Protein AF-A0A8R2FDP4-F1 (afdb_monomer)

Solvent-accessible surface area (backbone atoms only — not comparable to full-atom values): 10531 Å² total; per-residue (Å²): 136,84,86,86,82,88,81,89,82,80,92,76,80,88,76,82,81,76,82,72,87,84,83,79,81,95,70,90,69,75,71,55,66,72,45,65,74,39,40,56,59,40,31,82,62,35,94,77,65,55,51,70,56,80,62,38,62,79,67,58,68,35,42,73,56,47,52,57,50,50,69,73,63,75,64,94,37,72,39,20,58,40,27,50,44,38,74,49,46,20,21,66,48,61,64,28,51,54,26,11,48,50,34,18,51,75,72,72,46,47,92,78,46,71,82,40,72,40,58,48,92,80,46,53,94,80,62,84,59,80,39,78,52,81,58,70,89,70,76,60,84,62,57,74,75,50,95,69,86,56,78,62,74,70,32,75,90,30,94,89,66,54,131

Secondary structure (DSSP, 8-state):
-----------------------S-----PPPHHHHHTHHHH-TTGGGT----TTHHHHSPPHHHHHHHHHHS-SS-EE-SS-TTSSS--BS-HHHHHHHHHHHHHTT-GGG----BS-HHHHGGG---SEE------SGGGGGTSSS--TGGGTTT-TTS--

InterPro domains:
  IPR019012 RNA cap guanine-N2 methyltransferase [PF09445] (77-156)
  IPR029063 S-adenosyl-L-methionine-dependent methyltransferase superfamily [G3DSA:3.40.50.150] (23-161)
  IPR029063 S-adenosyl-L-methionine-dependent methyltransferase superfamily [SSF53335] (43-144)

Sequence (163 aa):
NPHQNSIIKKTHSNQLNCQFNTNNLHQNKQLPTKYWSMRHLLFTNFDRGILLDTESFYSVCPEVLSYHIAKRCKNNIVLDPFCGAGVLACDIDPNKIRLARNNAEIYGVPHKIDFVVGDIFQIYLKLRADVVFMSPPWGGPGYSFDKSYSLTSMCDNYFRGGF

Radius of gyration: 21.81 Å; Cα contacts (8 Å, |Δi|>4): 175; chains: 1; bounding box: 51×30×82 Å

Mean predicted aligned error: 11.54 Å

Structure (mmCIF, N/CA/C/O backbone):
data_AF-A0A8R2FDP4-F1
#
_entry.id   AF-A0A8R2FDP4-F1
#
loop_
_atom_site.group_PDB
_atom_site.id
_atom_site.type_symbol
_atom_site.label_atom_id
_atom_site.label_alt_id
_atom_site.label_co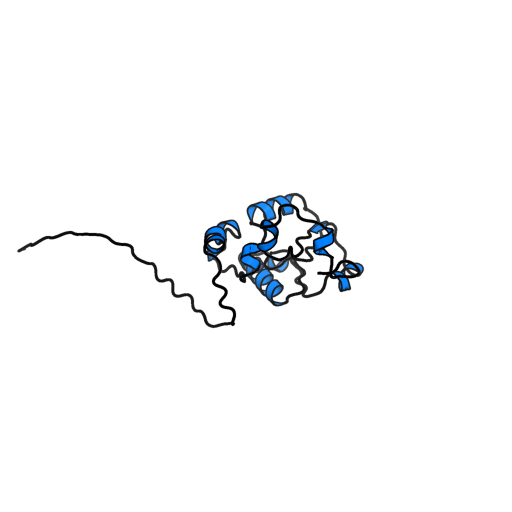mp_id
_atom_site.label_asym_id
_atom_site.label_entity_id
_atom_site.label_seq_id
_atom_site.pdbx_PDB_ins_code
_atom_site.Cartn_x
_atom_site.Cartn_y
_atom_site.Cartn_z
_atom_site.occupancy
_atom_site.B_iso_or_equiv
_atom_site.auth_seq_id
_atom_site.auth_comp_id
_atom_site.auth_asym_id
_atom_site.auth_atom_id
_atom_site.pdbx_PDB_model_num
ATOM 1 N N . ASN A 1 1 ? -29.858 -8.360 -58.415 1.00 26.50 1 ASN A N 1
ATOM 2 C CA . ASN A 1 1 ? -29.638 -9.374 -59.466 1.00 26.50 1 ASN A CA 1
ATOM 3 C C . ASN A 1 1 ? -28.925 -8.724 -60.633 1.00 26.50 1 ASN A C 1
ATOM 5 O O . ASN A 1 1 ? -29.295 -7.611 -60.971 1.00 26.50 1 ASN A O 1
ATOM 9 N N . PRO A 1 2 ? -27.923 -9.385 -61.215 1.00 39.97 2 PRO A N 1
ATOM 10 C CA . PRO A 1 2 ? -26.554 -9.452 -60.698 1.00 39.97 2 PRO A CA 1
ATOM 11 C C . PRO A 1 2 ? -25.580 -8.859 -61.740 1.00 39.97 2 PRO A C 1
ATOM 13 O O . PRO A 1 2 ? -25.965 -8.580 -62.863 1.00 39.97 2 PRO A O 1
ATOM 16 N N . HIS A 1 3 ? -24.346 -8.526 -61.380 1.00 31.55 3 HIS A N 1
ATOM 17 C CA . HIS A 1 3 ? -23.235 -9.443 -61.627 1.00 31.55 3 HIS A CA 1
ATOM 18 C C . HIS A 1 3 ? -22.165 -9.335 -60.536 1.00 31.55 3 HIS A C 1
ATOM 20 O O . HIS A 1 3 ? -21.640 -8.267 -60.233 1.00 31.55 3 HIS A O 1
ATOM 26 N N . GLN A 1 4 ? -21.880 -10.496 -59.949 1.00 32.03 4 GLN A N 1
ATOM 27 C CA . GLN A 1 4 ? -20.787 -10.775 -59.029 1.00 32.03 4 GLN A CA 1
ATOM 28 C C . GLN A 1 4 ? -19.430 -10.596 -59.719 1.00 32.03 4 GLN A C 1
ATOM 30 O O . GLN A 1 4 ? -19.256 -11.023 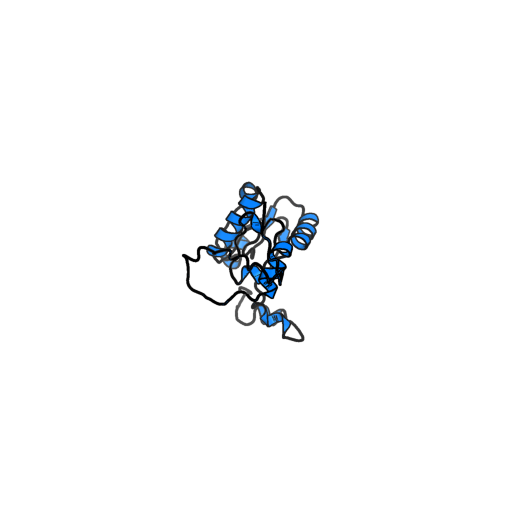-60.855 1.00 32.03 4 GLN A O 1
ATOM 35 N N . ASN A 1 5 ? -18.444 -10.111 -58.967 1.00 32.28 5 ASN A N 1
ATOM 36 C CA . ASN A 1 5 ? -17.142 -10.767 -58.936 1.00 32.28 5 ASN A CA 1
ATOM 37 C C . ASN A 1 5 ? -16.578 -10.693 -57.514 1.00 32.28 5 ASN A C 1
ATOM 39 O O . ASN A 1 5 ? -16.246 -9.638 -56.983 1.00 32.28 5 ASN A O 1
ATOM 43 N N . SER A 1 6 ? -16.542 -11.865 -56.894 1.00 32.41 6 SER A N 1
ATOM 44 C CA . SER A 1 6 ? -15.872 -12.192 -55.644 1.00 32.41 6 SER A CA 1
ATOM 45 C C . SER A 1 6 ? -14.358 -12.031 -55.763 1.00 32.41 6 SER A C 1
ATOM 47 O O . SER A 1 6 ? -13.811 -12.488 -56.758 1.00 32.41 6 SER A O 1
ATOM 49 N N . ILE A 1 7 ? -13.688 -11.554 -54.709 1.00 30.86 7 ILE A N 1
ATOM 50 C CA . ILE A 1 7 ? -12.459 -12.164 -54.169 1.00 30.86 7 ILE A CA 1
ATOM 51 C C . ILE A 1 7 ? -12.386 -11.827 -52.671 1.00 30.86 7 ILE A C 1
ATOM 53 O O . ILE A 1 7 ? -12.214 -10.685 -52.258 1.00 30.86 7 ILE A O 1
ATOM 57 N N . ILE A 1 8 ? -12.523 -12.873 -51.860 1.00 36.56 8 ILE A N 1
ATOM 58 C CA . ILE A 1 8 ? -12.157 -12.925 -50.445 1.00 36.56 8 ILE A CA 1
ATOM 59 C C . ILE A 1 8 ? -10.628 -12.931 -50.367 1.00 36.56 8 ILE A C 1
ATOM 61 O O . ILE A 1 8 ? -10.010 -13.769 -51.025 1.00 36.56 8 ILE A O 1
ATOM 65 N N . LYS A 1 9 ? -10.015 -12.084 -49.525 1.00 26.77 9 LYS A N 1
ATOM 66 C CA . LYS A 1 9 ? -8.713 -12.383 -48.897 1.00 26.77 9 LYS A CA 1
ATOM 67 C C . LYS A 1 9 ? -8.408 -11.479 -47.690 1.00 26.77 9 LYS A C 1
ATOM 69 O O . LYS A 1 9 ? -8.171 -10.290 -47.835 1.00 26.77 9 LYS A O 1
ATOM 74 N N . LYS A 1 10 ? -8.290 -12.164 -46.546 1.00 29.73 10 LYS A N 1
ATOM 75 C CA . LYS A 1 10 ? -7.369 -11.939 -45.416 1.00 29.73 10 LYS A CA 1
ATOM 76 C C . LYS A 1 10 ? -7.664 -10.800 -44.431 1.00 29.73 10 LYS A C 1
ATOM 78 O O . LYS A 1 10 ? -7.147 -9.696 -44.512 1.00 29.73 10 LYS A O 1
ATOM 83 N N . THR A 1 11 ? -8.409 -11.204 -43.407 1.00 34.75 11 THR A N 1
ATOM 84 C CA . THR A 1 11 ? -8.172 -10.959 -41.977 1.00 34.75 11 THR A CA 1
ATOM 85 C C . THR A 1 11 ? -6.740 -10.529 -41.626 1.00 34.75 11 THR A C 1
ATOM 87 O O . THR A 1 11 ? -5.804 -11.305 -41.804 1.00 34.75 11 THR A O 1
ATOM 90 N N . HIS A 1 12 ? -6.600 -9.348 -41.018 1.00 30.02 12 HIS A N 1
ATOM 91 C CA . HIS A 1 12 ? -5.522 -9.033 -40.079 1.00 30.02 12 HIS A CA 1
ATOM 92 C C . HIS A 1 12 ? -6.034 -8.055 -39.006 1.00 30.02 12 HIS A C 1
ATOM 94 O O . HIS A 1 12 ? -6.371 -6.916 -39.299 1.00 30.02 12 HIS A O 1
ATOM 100 N N . SER A 1 13 ? -6.122 -8.573 -37.775 1.00 33.38 13 SER A N 1
ATOM 101 C CA . SER A 1 13 ? -6.030 -7.883 -36.477 1.00 33.38 13 SER A CA 1
ATOM 102 C C . SER A 1 13 ? -6.586 -6.454 -36.367 1.00 33.38 13 SER A C 1
ATOM 104 O O . SER A 1 13 ? -5.868 -5.483 -36.599 1.00 33.38 13 SER A O 1
ATOM 106 N N . ASN A 1 14 ? -7.812 -6.330 -35.846 1.00 28.61 14 ASN A N 1
ATOM 107 C CA . ASN A 1 14 ? -8.280 -5.096 -35.214 1.00 28.61 14 ASN A CA 1
ATOM 108 C C . ASN A 1 14 ? -7.404 -4.796 -33.986 1.00 28.61 14 ASN A C 1
ATOM 110 O O . ASN A 1 14 ? -7.583 -5.391 -32.923 1.00 28.61 14 ASN A O 1
ATOM 114 N N . GLN A 1 15 ? -6.458 -3.869 -34.130 1.00 34.28 15 GLN A N 1
ATOM 115 C CA . GLN A 1 15 ? -5.902 -3.140 -32.996 1.00 34.28 15 GLN A CA 1
ATOM 116 C C . GLN A 1 15 ? -7.031 -2.296 -32.400 1.00 34.28 15 GLN A C 1
ATOM 118 O O . GLN A 1 15 ? -7.465 -1.306 -32.986 1.00 34.28 15 GLN A O 1
ATOM 123 N N . LEU A 1 16 ? -7.540 -2.718 -31.243 1.00 32.41 16 LEU A N 1
ATOM 124 C CA . LEU A 1 16 ? -8.393 -1.886 -30.403 1.00 32.41 16 LEU A CA 1
ATOM 125 C C . LEU A 1 16 ? -7.550 -0.711 -29.900 1.00 32.41 16 LEU A C 1
ATOM 127 O O . LEU A 1 16 ? -6.794 -0.830 -28.938 1.00 32.41 16 LEU A O 1
ATOM 131 N N . ASN A 1 17 ? -7.667 0.420 -30.590 1.00 28.64 17 ASN A N 1
ATOM 132 C CA . ASN A 1 17 ? -7.172 1.710 -30.134 1.00 28.64 17 ASN A CA 1
ATOM 133 C C . ASN A 1 17 ? -8.069 2.191 -28.982 1.00 28.64 17 ASN A C 1
ATOM 135 O O . ASN A 1 17 ? -9.031 2.929 -29.186 1.00 28.64 17 ASN A O 1
ATOM 139 N N . CYS A 1 18 ? -7.770 1.760 -27.757 1.00 33.56 18 CYS A N 1
ATOM 140 C CA . CYS A 1 18 ? -8.274 2.431 -26.564 1.00 33.56 18 CYS A CA 1
ATOM 141 C C . CYS A 1 18 ? -7.403 3.670 -26.326 1.00 33.56 18 CYS A C 1
ATOM 143 O O . CYS A 1 18 ? -6.291 3.576 -25.809 1.00 33.56 18 CYS A O 1
ATOM 145 N N . GLN A 1 19 ? -7.899 4.831 -26.754 1.00 28.86 19 GLN A N 1
ATOM 146 C CA . GLN A 1 19 ? -7.308 6.125 -26.429 1.00 28.86 19 GLN A CA 1
ATOM 147 C C . GLN A 1 19 ? -7.448 6.369 -24.921 1.00 28.86 19 GLN A C 1
ATOM 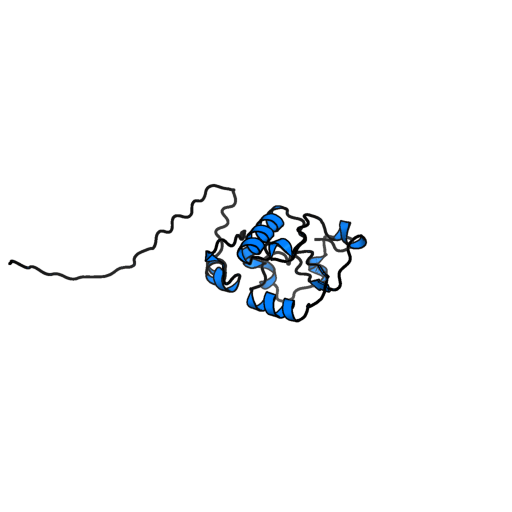149 O O . GLN A 1 19 ? -8.523 6.710 -24.432 1.00 28.86 19 GLN A O 1
ATOM 154 N N . PHE A 1 20 ? -6.363 6.173 -24.175 1.00 44.78 20 PHE A N 1
ATOM 155 C CA . PHE A 1 20 ? -6.271 6.636 -22.795 1.00 44.78 20 PHE A CA 1
ATOM 156 C C . PHE A 1 20 ? -6.078 8.153 -22.801 1.00 44.78 20 PHE A C 1
ATOM 158 O O . PHE A 1 20 ? -5.176 8.675 -23.452 1.00 44.78 20 PHE A O 1
ATOM 165 N N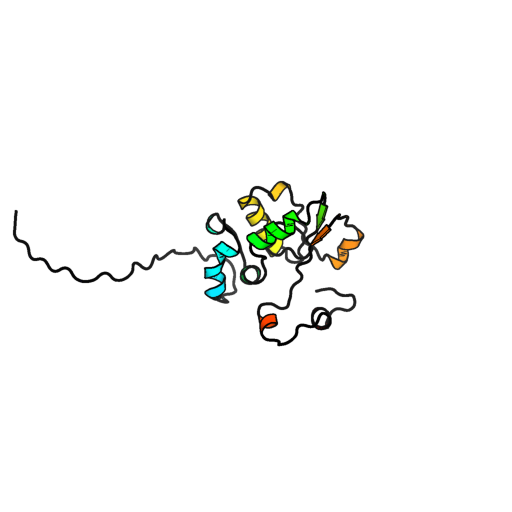 . ASN A 1 21 ? -6.95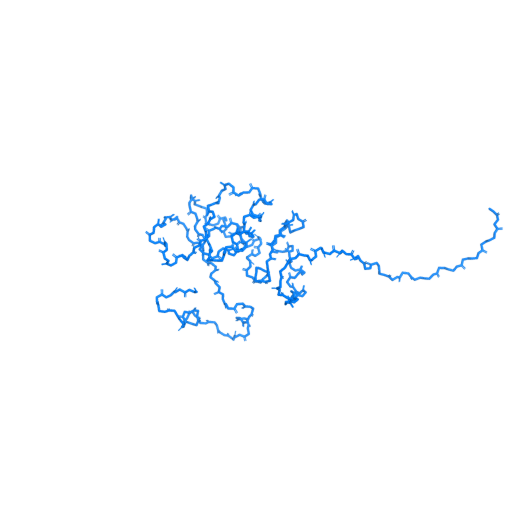1 8.860 -22.087 1.00 32.12 21 ASN A N 1
ATOM 166 C CA . ASN A 1 21 ? -6.906 10.309 -21.947 1.00 32.12 21 ASN A CA 1
ATOM 167 C C . ASN A 1 21 ? -5.755 10.683 -20.993 1.00 32.12 21 ASN A C 1
ATOM 169 O O . ASN A 1 21 ? -5.932 10.772 -19.780 1.00 32.12 21 ASN A O 1
ATOM 173 N N . THR A 1 22 ? -4.542 10.818 -21.531 1.00 38.09 22 THR A N 1
ATOM 174 C CA . THR A 1 22 ? -3.320 11.120 -20.772 1.00 38.09 22 THR A CA 1
ATOM 175 C C . THR A 1 22 ? -3.145 12.622 -20.594 1.00 38.09 22 THR A C 1
ATOM 177 O O . THR A 1 22 ? -2.249 13.223 -21.176 1.00 38.09 22 THR A O 1
ATOM 180 N N . ASN A 1 23 ? -3.990 13.237 -19.776 1.00 33.03 23 ASN A N 1
ATOM 181 C CA . ASN A 1 23 ? -3.755 14.595 -19.297 1.00 33.03 23 ASN A CA 1
ATOM 182 C C . ASN A 1 23 ? -3.691 14.565 -17.775 1.00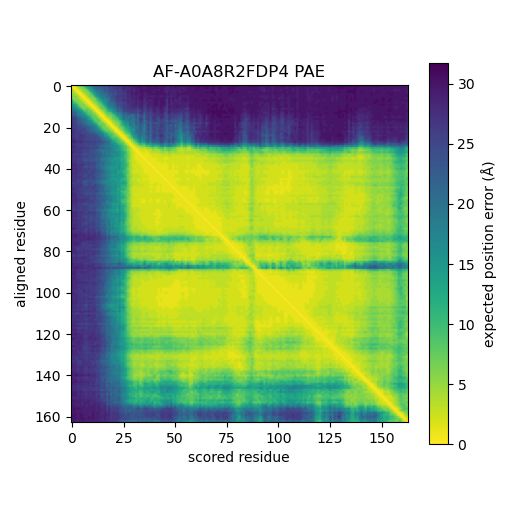 33.03 23 ASN A C 1
ATOM 184 O O . ASN A 1 23 ? -4.661 14.924 -17.118 1.00 33.03 23 ASN A O 1
ATOM 188 N N . ASN A 1 24 ? -2.574 14.062 -17.233 1.00 33.94 24 ASN A N 1
ATOM 189 C CA . ASN A 1 24 ? -1.903 14.625 -16.058 1.00 33.94 24 ASN A CA 1
ATOM 190 C C . ASN A 1 24 ? -0.664 13.809 -15.641 1.00 33.94 24 ASN A C 1
ATOM 192 O O . ASN A 1 24 ? -0.753 12.617 -15.365 1.00 33.94 24 ASN A O 1
ATOM 196 N N . LEU A 1 25 ? 0.437 14.555 -15.485 1.00 35.78 25 LEU A N 1
ATOM 197 C CA . LEU A 1 25 ? 1.613 14.315 -14.640 1.00 35.78 25 LEU A CA 1
ATOM 198 C C . LEU A 1 25 ? 2.782 13.510 -15.240 1.00 35.78 25 LEU A C 1
ATOM 200 O O . LEU A 1 25 ? 2.727 12.323 -15.542 1.00 35.78 25 LEU A O 1
ATOM 204 N N . HIS A 1 26 ? 3.893 14.234 -15.368 1.00 36.09 26 HIS A N 1
ATOM 205 C CA . HIS A 1 26 ? 5.221 13.774 -15.738 1.00 36.09 26 HIS A CA 1
ATOM 206 C C . HIS A 1 26 ? 5.692 12.590 -14.878 1.00 36.09 26 HIS A C 1
ATOM 208 O O . HIS A 1 26 ? 6.003 12.774 -13.709 1.00 36.09 26 HIS A O 1
ATOM 214 N N . GLN A 1 27 ? 5.817 11.408 -15.487 1.00 37.88 27 GLN A N 1
ATOM 215 C CA . GLN A 1 27 ? 7.023 10.563 -15.486 1.00 37.88 27 GLN A CA 1
ATOM 216 C C . GLN A 1 27 ? 6.756 9.329 -16.358 1.00 37.88 27 GLN A C 1
ATOM 218 O O . GLN A 1 27 ? 6.239 8.305 -15.922 1.00 37.88 27 GLN A O 1
ATOM 223 N N . ASN A 1 28 ? 7.123 9.448 -17.632 1.00 41.34 28 ASN A N 1
ATOM 224 C CA . ASN A 1 28 ? 6.987 8.423 -18.664 1.00 41.34 28 ASN A CA 1
ATOM 225 C C . ASN A 1 28 ? 8.031 7.296 -18.481 1.00 41.34 28 ASN A C 1
ATOM 227 O O . ASN A 1 28 ? 8.828 7.014 -19.372 1.00 41.34 28 ASN A O 1
ATOM 231 N N . LYS A 1 29 ? 8.061 6.637 -17.316 1.00 56.97 29 LYS A N 1
ATOM 232 C CA . LYS A 1 29 ? 8.606 5.277 -17.236 1.00 56.97 29 LYS A CA 1
ATOM 233 C C . LYS A 1 29 ? 7.481 4.381 -17.729 1.00 56.97 29 LYS A C 1
ATOM 235 O O . LYS A 1 29 ? 6.531 4.141 -16.992 1.00 56.97 29 LYS A O 1
ATOM 240 N N . GLN A 1 30 ? 7.539 3.970 -18.997 1.00 70.88 30 GLN A N 1
ATOM 241 C CA . GLN A 1 30 ? 6.552 3.039 -19.545 1.00 70.88 30 GLN A CA 1
ATOM 242 C C . GLN A 1 30 ? 6.462 1.836 -18.606 1.00 70.88 30 GLN A C 1
ATOM 244 O O . GLN A 1 30 ? 7.457 1.142 -18.388 1.00 70.88 30 GLN A O 1
ATOM 249 N N . LEU A 1 31 ? 5.287 1.639 -18.008 1.00 81.31 31 LEU A N 1
ATOM 250 C CA . LEU A 1 31 ? 5.019 0.496 -17.154 1.00 81.31 31 LEU A CA 1
ATOM 251 C C . LEU A 1 31 ? 5.359 -0.776 -17.944 1.00 81.31 31 LEU A C 1
ATOM 253 O O . LEU A 1 31 ? 4.773 -0.988 -19.010 1.00 81.31 31 LEU A O 1
ATOM 257 N N . PRO A 1 32 ? 6.282 -1.629 -17.462 1.00 83.81 32 PRO A N 1
ATOM 258 C CA . PRO A 1 32 ? 6.617 -2.853 -18.171 1.00 83.81 32 PRO A CA 1
ATOM 259 C C . PRO A 1 32 ? 5.365 -3.687 -18.460 1.00 83.81 32 PRO A C 1
ATOM 261 O O . PRO A 1 32 ? 4.544 -3.911 -17.568 1.00 83.81 32 PRO A O 1
ATOM 264 N N . THR A 1 33 ? 5.242 -4.201 -19.689 1.00 87.50 33 THR A N 1
ATOM 265 C CA . THR A 1 33 ? 4.068 -4.964 -20.158 1.00 87.50 33 THR A CA 1
ATOM 266 C C . THR A 1 33 ? 3.698 -6.119 -19.225 1.00 87.50 33 THR A C 1
ATOM 268 O O . THR A 1 33 ? 2.518 -6.423 -19.069 1.00 87.50 33 THR A O 1
ATOM 271 N N . LYS A 1 34 ? 4.696 -6.715 -18.555 1.00 89.06 34 LYS A N 1
ATOM 272 C CA . LYS A 1 34 ? 4.519 -7.746 -17.524 1.00 89.06 34 LYS A CA 1
ATOM 273 C C . LYS A 1 34 ? 3.585 -7.301 -16.391 1.00 89.06 34 LYS A C 1
ATOM 275 O O . LYS A 1 34 ? 2.736 -8.077 -15.981 1.00 89.06 34 LYS A O 1
ATOM 280 N N . TYR A 1 35 ? 3.731 -6.084 -15.870 1.00 89.75 35 TYR A N 1
ATOM 281 C CA . TYR A 1 35 ? 2.890 -5.624 -14.760 1.00 89.75 35 TYR A CA 1
ATOM 282 C C . TYR A 1 35 ? 1.482 -5.271 -15.237 1.00 89.75 35 TYR A C 1
ATOM 284 O O . TYR A 1 35 ? 0.498 -5.612 -14.584 1.00 89.75 35 TYR A O 1
ATOM 292 N N . TRP A 1 36 ? 1.367 -4.671 -16.425 1.00 92.19 36 TRP A N 1
ATOM 293 C CA . TRP A 1 36 ? 0.065 -4.370 -17.016 1.00 92.19 36 TRP A CA 1
ATOM 294 C C . TRP A 1 36 ? -0.761 -5.629 -17.317 1.00 92.19 36 TRP A C 1
ATOM 296 O O . TRP A 1 36 ? -1.977 -5.654 -17.103 1.00 92.19 36 TRP A O 1
ATOM 306 N N . SER A 1 37 ? -0.121 -6.699 -17.801 1.00 93.56 37 SER A N 1
ATOM 307 C CA . SER A 1 37 ? -0.807 -7.971 -18.052 1.00 93.56 37 SER A CA 1
ATOM 308 C C . SER A 1 37 ? -1.286 -8.640 -16.760 1.00 93.56 37 SER A C 1
ATOM 310 O O . SER A 1 37 ? -2.294 -9.342 -16.785 1.00 93.56 37 SER A O 1
ATOM 312 N N . MET A 1 38 ? -0.636 -8.358 -15.627 1.00 93.25 38 MET A N 1
ATOM 313 C CA . MET A 1 38 ? -1.011 -8.853 -14.299 1.00 93.25 38 MET A CA 1
ATOM 314 C C . MET A 1 38 ? -2.092 -8.018 -13.596 1.00 93.25 38 MET A C 1
ATOM 316 O O . MET A 1 38 ? -2.537 -8.415 -12.525 1.00 93.25 38 MET A O 1
ATOM 320 N N . ARG A 1 39 ? -2.558 -6.893 -14.153 1.00 95.62 39 ARG A N 1
ATOM 321 C CA . ARG A 1 39 ? -3.463 -5.960 -13.444 1.00 95.62 39 ARG A CA 1
ATOM 322 C C . ARG A 1 39 ? -4.722 -6.614 -12.846 1.00 95.62 39 ARG A C 1
ATOM 324 O O . ARG A 1 39 ? -5.105 -6.284 -11.732 1.00 95.62 39 ARG A O 1
ATOM 331 N N . HIS A 1 40 ? -5.291 -7.603 -13.540 1.00 96.00 40 HIS A N 1
ATOM 332 C CA . HIS A 1 40 ? -6.468 -8.367 -13.095 1.00 96.00 40 HIS A CA 1
ATOM 333 C C . HIS A 1 40 ? -6.167 -9.412 -12.015 1.00 96.00 40 HIS A C 1
ATOM 335 O O . HIS A 1 40 ? -7.058 -9.823 -11.280 1.00 96.00 40 HIS A O 1
ATOM 341 N N . LEU A 1 41 ? -4.905 -9.832 -11.901 1.00 94.56 41 LEU A N 1
ATOM 342 C CA . LEU A 1 41 ? -4.420 -10.620 -10.768 1.00 94.56 41 LEU A CA 1
ATOM 343 C C . LEU A 1 41 ? -4.213 -9.733 -9.532 1.00 94.56 41 LEU A C 1
ATOM 345 O O . LEU A 1 41 ? -4.440 -10.185 -8.411 1.00 94.56 41 LEU A O 1
ATOM 349 N N . LEU A 1 42 ? -3.770 -8.486 -9.737 1.00 94.69 42 LEU A N 1
ATOM 350 C CA . LEU A 1 42 ? -3.590 -7.517 -8.656 1.00 94.69 42 LEU A CA 1
ATOM 351 C C . LEU A 1 42 ? -4.942 -7.115 -8.060 1.00 94.69 42 LEU A C 1
ATOM 353 O O . LEU A 1 42 ? -5.113 -7.209 -6.849 1.00 94.69 42 LEU A O 1
ATOM 357 N N . PHE A 1 43 ? -5.899 -6.749 -8.917 1.00 96.19 43 PHE A N 1
ATOM 358 C CA . PHE A 1 43 ? -7.268 -6.401 -8.545 1.00 96.19 43 PHE A CA 1
ATOM 359 C C . PHE A 1 43 ? -8.254 -7.011 -9.541 1.00 96.19 43 PHE A C 1
ATOM 361 O O . PHE A 1 43 ? -8.246 -6.672 -10.722 1.00 96.19 43 PHE A O 1
ATOM 368 N N . THR A 1 44 ? -9.163 -7.856 -9.065 1.00 96.38 44 THR A N 1
ATOM 369 C CA . THR A 1 44 ? -10.223 -8.450 -9.895 1.00 96.38 44 THR A CA 1
ATOM 370 C C . THR A 1 44 ? -11.166 -7.389 -10.468 1.00 96.38 44 THR A C 1
ATOM 372 O O . THR A 1 44 ? -11.684 -7.541 -11.571 1.00 96.38 44 THR A O 1
ATOM 375 N N . ASN A 1 45 ? -11.346 -6.277 -9.748 1.00 95.50 45 ASN A N 1
ATOM 376 C CA . ASN A 1 45 ? -12.165 -5.136 -10.153 1.00 95.50 45 ASN A CA 1
ATOM 377 C C . ASN A 1 45 ? -11.373 -4.053 -10.911 1.00 95.50 45 ASN A C 1
ATOM 379 O O . ASN A 1 45 ? -11.833 -2.913 -10.957 1.00 95.50 45 ASN A O 1
ATOM 383 N N . PHE A 1 46 ? -10.206 -4.360 -11.495 1.00 96.50 46 PHE A N 1
ATOM 384 C CA . PHE A 1 46 ? -9.327 -3.342 -12.088 1.00 96.50 46 PHE A CA 1
ATOM 385 C C . PHE A 1 46 ? -10.055 -2.409 -13.073 1.00 96.50 46 PHE A C 1
ATOM 387 O O . PHE A 1 46 ? -10.004 -1.184 -12.936 1.00 96.50 46 PHE A O 1
ATOM 394 N N . ASP A 1 47 ? -10.817 -2.987 -14.006 1.00 97.06 47 ASP A N 1
ATOM 395 C CA . ASP A 1 47 ? -11.528 -2.246 -15.060 1.00 97.06 47 ASP A CA 1
ATOM 396 C C . ASP A 1 47 ? -12.710 -1.401 -14.531 1.00 97.06 47 ASP A C 1
ATOM 398 O O . ASP A 1 47 ? -13.302 -0.629 -15.282 1.00 97.06 47 ASP A O 1
ATOM 402 N N . ARG A 1 48 ? -13.048 -1.491 -13.234 1.00 97.12 48 ARG A N 1
ATOM 403 C CA . ARG A 1 48 ? -14.068 -0.644 -12.585 1.00 97.12 48 ARG A CA 1
ATOM 404 C C . ARG A 1 48 ? -13.530 0.714 -12.124 1.00 97.12 48 ARG A C 1
ATOM 406 O O . ARG A 1 48 ? -14.287 1.473 -11.529 1.00 97.12 48 ARG A O 1
ATOM 413 N N . GLY A 1 49 ? -12.263 1.025 -12.401 1.00 96.06 49 GLY A N 1
ATOM 414 C CA . GLY A 1 49 ? -11.649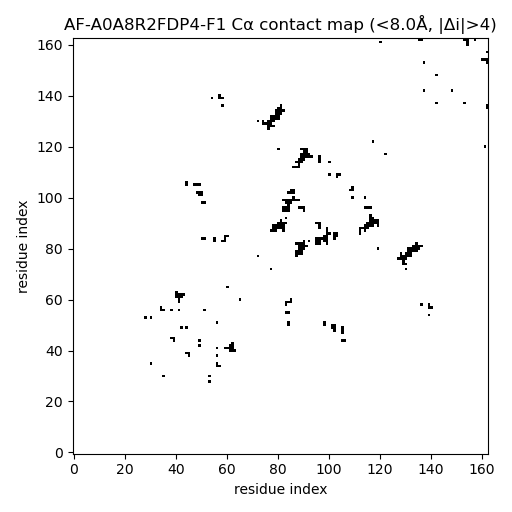 2.313 -12.064 1.00 96.06 49 GLY A CA 1
ATOM 415 C C . GLY A 1 49 ? -10.602 2.238 -10.955 1.00 96.06 49 GLY A C 1
ATOM 416 O O . GLY A 1 49 ? -10.417 3.214 -10.230 1.00 96.06 49 GLY A O 1
ATOM 417 N N . ILE A 1 50 ? -9.923 1.096 -10.804 1.00 96.50 50 ILE A N 1
ATOM 418 C CA . ILE A 1 50 ? -8.768 0.994 -9.904 1.00 96.50 50 ILE A CA 1
ATOM 419 C C . ILE A 1 50 ? -7.646 1.895 -10.409 1.00 96.50 50 ILE A C 1
ATOM 421 O O . ILE A 1 50 ? -7.332 1.923 -11.600 1.00 96.50 50 ILE A O 1
ATOM 425 N N . LEU A 1 51 ? -7.026 2.617 -9.480 1.00 95.12 51 LEU A N 1
ATOM 426 C CA . LEU A 1 51 ? -5.910 3.507 -9.754 1.00 95.12 51 LEU A CA 1
ATOM 427 C C . LEU A 1 51 ? -4.644 2.955 -9.104 1.00 95.12 51 LEU A C 1
ATOM 429 O O . LEU A 1 51 ? -4.613 2.685 -7.903 1.00 95.12 51 LEU A O 1
ATOM 433 N N . LEU A 1 52 ? -3.594 2.826 -9.913 1.00 94.44 52 LEU A N 1
ATOM 434 C CA . LEU A 1 52 ? -2.245 2.454 -9.497 1.00 94.44 52 LEU A CA 1
ATOM 435 C C . LEU A 1 52 ? -1.252 3.390 -10.181 1.00 94.44 52 LEU A C 1
ATOM 437 O O . LEU A 1 52 ? -1.393 3.679 -11.371 1.00 94.44 52 LEU A O 1
ATOM 441 N N . ASP A 1 53 ? -0.239 3.834 -9.444 1.00 92.88 53 ASP A N 1
ATOM 442 C CA . ASP A 1 53 ? 0.953 4.418 -10.051 1.00 92.88 53 ASP A CA 1
ATOM 443 C C . ASP A 1 53 ? 1.983 3.330 -10.397 1.00 92.88 53 ASP A C 1
ATOM 445 O O . ASP A 1 53 ? 1.800 2.146 -10.096 1.00 92.88 53 ASP A O 1
ATOM 449 N N . THR A 1 54 ? 3.072 3.728 -11.059 1.00 90.69 54 THR A N 1
ATOM 450 C CA . THR A 1 54 ? 4.134 2.815 -11.504 1.00 90.69 54 THR A CA 1
ATOM 451 C C . THR A 1 54 ? 4.682 1.949 -10.373 1.00 90.69 54 THR A C 1
ATOM 453 O O . THR A 1 54 ? 4.992 0.784 -10.609 1.00 90.69 54 THR A O 1
ATOM 456 N N . GLU A 1 55 ? 4.795 2.495 -9.163 1.00 90.44 55 GLU A N 1
ATOM 457 C CA . GLU A 1 55 ? 5.290 1.751 -8.010 1.00 90.44 55 GLU A CA 1
ATOM 458 C C . GLU A 1 55 ? 4.251 0.774 -7.476 1.00 90.44 55 GLU A C 1
ATOM 460 O O . GLU A 1 55 ? 4.552 -0.393 -7.226 1.00 90.44 55 GLU A O 1
ATOM 465 N N . SER A 1 56 ? 3.000 1.215 -7.373 1.00 92.44 56 SER A N 1
ATOM 466 C CA . SER A 1 56 ? 1.902 0.364 -6.940 1.00 92.44 56 SER A CA 1
ATOM 467 C C . SER A 1 56 ? 1.776 -0.885 -7.811 1.00 92.44 56 SER A C 1
ATOM 469 O O . SER A 1 56 ? 1.510 -1.956 -7.282 1.00 92.44 56 SER A O 1
ATOM 471 N N . PHE A 1 57 ? 2.052 -0.807 -9.115 1.00 92.56 57 PHE A N 1
ATOM 472 C CA . PHE A 1 57 ? 2.013 -1.977 -10.000 1.00 92.56 57 PHE A CA 1
ATOM 473 C C . PHE A 1 57 ? 2.957 -3.124 -9.617 1.00 92.56 57 PHE A C 1
ATOM 475 O O . PHE A 1 57 ? 2.660 -4.271 -9.955 1.00 92.56 57 PHE A O 1
ATOM 482 N N . TYR A 1 58 ? 4.081 -2.846 -8.955 1.00 89.88 58 TYR A N 1
ATOM 483 C CA . TYR A 1 58 ? 5.011 -3.888 -8.510 1.00 89.88 58 TYR A CA 1
ATOM 484 C C . TYR A 1 58 ? 5.029 -4.099 -6.993 1.00 89.88 58 TYR A C 1
ATOM 486 O O . TYR A 1 58 ? 5.615 -5.085 -6.548 1.00 89.88 58 TYR A O 1
ATOM 494 N N . SER A 1 59 ? 4.396 -3.213 -6.219 1.00 91.00 59 SER A N 1
ATOM 495 C CA . SER A 1 59 ? 4.371 -3.280 -4.752 1.00 91.00 59 SER A CA 1
ATOM 496 C C . SER A 1 59 ? 3.050 -3.795 -4.170 1.00 91.00 59 SER A C 1
ATOM 498 O O . SER A 1 59 ? 3.060 -4.350 -3.074 1.00 91.00 59 SER A O 1
ATOM 500 N N . VAL A 1 60 ? 1.906 -3.634 -4.853 1.00 92.44 60 VAL A N 1
ATOM 501 C CA . VAL A 1 60 ? 0.615 -4.074 -4.289 1.00 92.44 60 VAL A CA 1
ATOM 502 C C . VAL A 1 60 ? 0.542 -5.593 -4.145 1.00 92.44 60 VAL A C 1
ATOM 504 O O . VAL A 1 60 ? 0.933 -6.352 -5.035 1.00 92.44 60 VAL A O 1
ATOM 507 N N . CYS A 1 61 ? -0.019 -6.040 -3.023 1.00 91.69 61 CYS A N 1
ATOM 508 C CA . CYS A 1 61 ? -0.281 -7.450 -2.780 1.00 91.69 61 CYS A CA 1
ATOM 509 C C . CYS A 1 61 ? -1.457 -7.928 -3.660 1.00 91.69 61 CYS A C 1
ATOM 511 O O . CYS A 1 61 ? -2.537 -7.333 -3.588 1.00 91.69 61 CYS A O 1
ATOM 513 N N . PRO A 1 62 ? -1.293 -8.996 -4.468 1.00 93.38 62 PRO A N 1
ATOM 514 C CA . PRO A 1 62 ? -2.383 -9.561 -5.258 1.00 93.38 62 PRO A CA 1
ATOM 515 C C . PRO A 1 62 ? -3.626 -9.869 -4.419 1.00 93.38 62 PRO A C 1
ATOM 517 O O . PRO A 1 62 ? -3.512 -10.421 -3.323 1.00 93.38 62 PRO A O 1
ATOM 520 N N . GLU A 1 63 ? -4.817 -9.583 -4.950 1.00 93.06 63 GLU A N 1
ATOM 521 C CA . GLU A 1 63 ? -6.084 -9.662 -4.207 1.00 93.06 63 GLU A CA 1
ATOM 522 C C . GLU A 1 63 ? -6.303 -11.010 -3.504 1.00 93.06 63 GLU A C 1
ATOM 524 O O . GLU A 1 63 ? -6.733 -11.056 -2.351 1.00 93.06 63 GLU A O 1
ATOM 529 N N . VAL A 1 64 ? -5.949 -12.119 -4.160 1.00 93.50 64 VAL A N 1
ATOM 530 C CA . VAL A 1 64 ? -6.071 -13.467 -3.584 1.00 93.50 64 VAL A CA 1
ATOM 531 C C . VAL A 1 64 ? -5.216 -13.656 -2.323 1.00 93.50 64 VAL A C 1
ATOM 533 O O . VAL A 1 64 ? -5.655 -14.302 -1.367 1.00 93.50 64 VAL A O 1
ATOM 536 N N . LEU A 1 65 ? -4.016 -13.070 -2.293 1.00 92.62 65 LEU A N 1
ATOM 537 C CA . LEU A 1 65 ? -3.121 -13.115 -1.139 1.00 92.62 65 LEU A CA 1
ATOM 538 C C . LEU A 1 65 ? -3.616 -12.166 -0.047 1.00 92.62 65 LEU A C 1
ATOM 540 O O . LEU A 1 65 ? -3.728 -12.583 1.106 1.00 92.62 65 LEU A O 1
ATOM 544 N N . SER A 1 66 ? -4.016 -10.949 -0.421 1.00 91.44 66 SER A N 1
ATOM 545 C CA . SER A 1 66 ? -4.629 -9.971 0.484 1.00 91.44 66 SER A CA 1
ATOM 546 C C . SER A 1 66 ? -5.841 -10.560 1.214 1.00 91.44 66 SER A C 1
ATOM 548 O O . SER A 1 66 ? -5.934 -10.483 2.438 1.00 91.44 66 SER A O 1
ATOM 550 N N . TYR A 1 67 ? -6.730 -11.255 0.499 1.00 92.00 67 TYR A N 1
ATOM 551 C CA . TYR A 1 67 ? -7.879 -11.948 1.089 1.00 92.00 67 TYR A CA 1
ATOM 552 C C . TYR A 1 67 ? -7.466 -13.062 2.063 1.00 92.00 67 TYR A C 1
ATOM 554 O O . TYR A 1 67 ? -8.053 -13.221 3.139 1.00 92.00 67 TYR A O 1
ATOM 562 N N . HIS A 1 68 ? -6.447 -13.845 1.704 1.00 94.00 68 HIS A N 1
ATOM 563 C CA . HIS A 1 68 ? -5.941 -14.932 2.540 1.00 94.00 68 HIS A CA 1
ATOM 564 C C . HIS A 1 68 ? -5.321 -14.430 3.854 1.00 94.00 68 HIS A C 1
ATOM 566 O O . HIS A 1 68 ? -5.530 -15.055 4.903 1.00 94.00 68 HIS A O 1
ATOM 572 N N . ILE A 1 69 ? -4.589 -13.313 3.794 1.00 91.56 69 ILE A N 1
ATOM 573 C CA . ILE A 1 69 ? -4.006 -12.620 4.950 1.00 91.56 69 ILE A CA 1
ATOM 574 C C . ILE A 1 69 ? -5.129 -12.041 5.814 1.00 91.56 69 ILE A C 1
ATOM 576 O O . ILE A 1 69 ? -5.218 -12.365 6.998 1.00 91.56 69 ILE A O 1
ATOM 580 N N . ALA A 1 70 ? -6.061 -11.295 5.214 1.00 89.81 70 ALA A N 1
ATOM 581 C CA . ALA A 1 70 ? -7.186 -10.683 5.922 1.00 89.81 70 ALA A CA 1
ATOM 582 C C . ALA A 1 70 ? -8.031 -11.710 6.696 1.00 89.81 70 ALA A C 1
ATOM 584 O O . ALA A 1 70 ? -8.440 -11.454 7.828 1.00 89.81 70 ALA A O 1
ATOM 585 N N . LYS A 1 71 ? -8.240 -12.913 6.139 1.00 91.88 71 LYS A N 1
ATOM 586 C CA . LYS A 1 71 ? -8.932 -14.008 6.841 1.00 91.88 71 LYS A CA 1
ATOM 587 C C . LYS A 1 71 ? -8.247 -14.448 8.138 1.00 91.88 71 LYS A C 1
ATOM 589 O O . LYS A 1 71 ? -8.940 -14.875 9.057 1.00 91.88 71 LYS A O 1
ATOM 594 N N . ARG A 1 72 ? -6.915 -14.386 8.202 1.00 90.50 72 ARG A N 1
ATOM 595 C CA . ARG A 1 72 ? -6.115 -14.774 9.380 1.00 90.50 72 ARG A CA 1
ATOM 596 C C . ARG A 1 72 ? -5.962 -13.633 10.375 1.00 90.50 72 ARG A C 1
ATOM 598 O O . ARG A 1 72 ? -5.884 -13.882 11.570 1.00 90.50 72 ARG A O 1
ATOM 605 N N . CYS A 1 73 ? -5.981 -12.397 9.891 1.00 87.00 73 CYS A N 1
ATOM 606 C CA . CYS A 1 73 ? -5.849 -11.188 10.697 1.00 87.00 73 CYS A CA 1
ATOM 607 C C . CYS A 1 73 ? -7.184 -10.676 11.269 1.00 87.00 73 CYS A C 1
ATOM 609 O O . CYS A 1 73 ? -7.250 -9.523 11.687 1.00 87.00 73 CYS A O 1
ATOM 611 N N . LYS A 1 74 ? -8.246 -11.497 11.294 1.00 82.75 74 LYS A N 1
ATOM 612 C CA . LYS A 1 74 ? -9.592 -11.090 11.728 1.00 82.75 74 LYS A CA 1
ATOM 613 C C . LYS A 1 74 ? -9.597 -10.625 13.193 1.00 82.75 74 LYS A C 1
ATOM 615 O O . LYS A 1 74 ? -9.683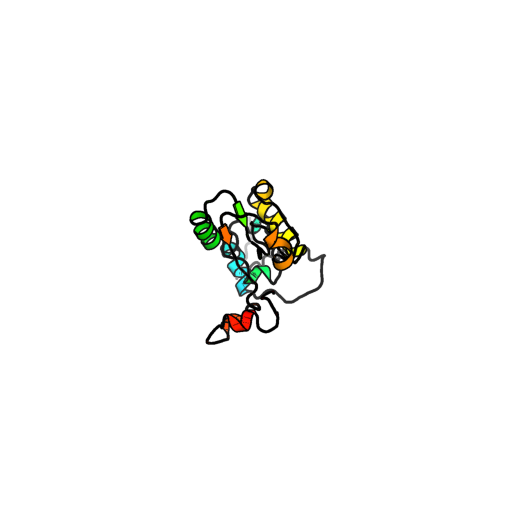 -11.447 14.099 1.00 82.75 74 LYS A O 1
ATOM 620 N N . ASN A 1 75 ? -9.558 -9.311 13.389 1.00 86.12 75 ASN A N 1
ATOM 621 C CA . ASN A 1 75 ? -9.608 -8.616 14.677 1.00 86.12 75 ASN A CA 1
ATOM 622 C C . ASN A 1 75 ? -10.415 -7.314 14.543 1.00 86.12 75 ASN A C 1
ATOM 624 O O . ASN A 1 75 ? -10.944 -7.036 13.464 1.00 86.12 75 ASN A O 1
ATOM 628 N N . ASN A 1 76 ? -10.536 -6.538 15.625 1.00 85.31 76 ASN A N 1
ATOM 629 C CA . ASN A 1 76 ? -11.307 -5.295 15.610 1.00 85.31 76 ASN A CA 1
ATOM 630 C C . ASN A 1 76 ? -10.532 -4.172 14.915 1.00 85.31 76 ASN A C 1
ATOM 632 O O . ASN A 1 76 ? -11.104 -3.472 14.084 1.00 85.31 76 ASN A O 1
ATOM 636 N N . ILE A 1 77 ? -9.241 -4.018 15.233 1.00 87.50 77 ILE A N 1
ATOM 637 C CA . ILE A 1 77 ? -8.392 -2.950 14.694 1.00 87.50 77 ILE A CA 1
ATOM 638 C C . ILE A 1 77 ? -7.143 -3.548 14.043 1.00 87.50 77 ILE A C 1
ATOM 640 O O . ILE A 1 77 ? -6.303 -4.152 14.715 1.00 87.50 77 ILE A O 1
ATOM 644 N N . VAL A 1 78 ? -7.011 -3.344 12.731 1.00 89.25 78 VAL A N 1
ATOM 645 C CA . VAL A 1 78 ? -5.837 -3.733 11.938 1.00 89.25 78 VAL A CA 1
ATOM 646 C C . VAL A 1 78 ? -5.150 -2.475 11.424 1.00 89.25 78 VAL A C 1
ATOM 648 O O . VAL A 1 78 ? -5.783 -1.651 10.769 1.00 89.25 78 VAL A O 1
ATOM 651 N N . LEU A 1 79 ? -3.857 -2.348 11.706 1.00 89.88 79 LEU A N 1
ATOM 652 C CA . LEU A 1 79 ? -3.009 -1.269 11.213 1.00 89.88 79 LEU A CA 1
ATOM 653 C C . LEU A 1 79 ? -2.141 -1.775 10.059 1.00 89.88 79 LEU A C 1
ATOM 655 O O . LEU A 1 79 ? -1.427 -2.763 10.219 1.00 89.88 79 LEU A O 1
ATOM 659 N N . ASP A 1 80 ? -2.173 -1.069 8.932 1.00 91.19 80 ASP A N 1
ATOM 660 C CA . ASP A 1 80 ? -1.227 -1.230 7.827 1.00 91.19 80 ASP A CA 1
ATOM 661 C C . ASP A 1 80 ? -0.433 0.075 7.675 1.00 91.19 80 ASP A C 1
ATOM 663 O O . ASP A 1 80 ? -1.002 1.066 7.218 1.00 91.19 80 ASP A O 1
ATOM 667 N N . PRO A 1 81 ? 0.836 0.126 8.115 1.00 88.75 81 PRO A N 1
ATOM 668 C CA . PRO A 1 81 ? 1.624 1.346 8.113 1.00 88.75 81 PRO A CA 1
ATOM 669 C C . PRO A 1 81 ? 2.315 1.658 6.779 1.00 88.75 81 PRO A C 1
ATOM 671 O O . PRO A 1 81 ? 2.961 2.699 6.679 1.00 88.75 81 PRO A O 1
ATOM 674 N N . PHE A 1 82 ? 2.213 0.766 5.787 1.00 89.44 82 PHE A N 1
ATOM 675 C CA . PHE A 1 82 ? 2.891 0.873 4.489 1.00 89.44 82 PHE A CA 1
ATOM 676 C C . PHE A 1 82 ? 1.947 0.451 3.364 1.00 89.44 82 PHE A C 1
ATOM 678 O O . PHE A 1 82 ? 2.245 -0.434 2.555 1.00 89.44 82 PHE A O 1
ATOM 685 N N . CYS A 1 83 ? 0.760 1.042 3.364 1.00 89.75 83 CYS A N 1
ATOM 686 C CA . CYS A 1 83 ? -0.339 0.500 2.588 1.00 89.75 83 CYS A CA 1
ATOM 687 C C . CYS A 1 83 ? -0.252 0.710 1.077 1.00 89.75 83 CYS A C 1
ATOM 689 O O . CYS A 1 83 ? -0.922 0.004 0.310 1.00 89.75 83 CYS A O 1
ATOM 691 N N . GLY A 1 84 ? 0.531 1.690 0.619 1.00 89.75 84 GLY A N 1
ATOM 692 C CA . GLY A 1 84 ? 0.597 2.061 -0.784 1.00 89.75 84 GLY A CA 1
ATOM 693 C C . GLY A 1 84 ? -0.795 2.351 -1.361 1.00 89.75 84 GLY A C 1
ATOM 694 O O . GLY A 1 84 ? -1.574 3.124 -0.815 1.00 89.75 84 GLY A O 1
ATOM 695 N N . ALA A 1 85 ? -1.126 1.708 -2.484 1.00 85.88 85 ALA A N 1
ATOM 696 C CA . ALA A 1 85 ? -2.446 1.818 -3.120 1.00 85.88 85 ALA A CA 1
ATOM 697 C C . ALA A 1 85 ? -3.451 0.734 -2.661 1.00 85.88 85 ALA A C 1
ATOM 699 O O . ALA A 1 85 ? -4.442 0.478 -3.355 1.00 85.88 85 ALA A O 1
ATOM 700 N N . GLY A 1 86 ? -3.168 0.058 -1.540 1.00 78.00 86 GLY A N 1
ATOM 701 C CA . GLY A 1 86 ? -4.016 -0.960 -0.918 1.00 78.00 86 GLY A CA 1
ATOM 702 C C . GLY A 1 86 ? -5.241 -0.388 -0.195 1.00 78.00 86 GLY A C 1
ATOM 703 O O . GLY A 1 86 ? -5.568 0.784 -0.320 1.00 78.00 86 GLY A O 1
ATOM 704 N N . VAL A 1 87 ? -5.962 -1.238 0.543 1.00 62.00 87 VAL A N 1
ATOM 705 C CA . VAL A 1 87 ? -7.271 -0.912 1.158 1.00 62.00 87 VAL A CA 1
ATOM 706 C C . VAL A 1 87 ? -7.192 -0.823 2.702 1.00 62.00 87 VAL A C 1
ATOM 708 O O . VAL A 1 87 ? -8.204 -0.667 3.366 1.00 62.00 87 VAL A O 1
ATOM 711 N N . LEU A 1 88 ? -6.011 -0.899 3.316 1.00 61.44 88 LEU A N 1
ATOM 712 C CA . LEU A 1 88 ? -5.788 -0.714 4.770 1.00 61.44 88 LEU A CA 1
ATOM 713 C C . LEU A 1 88 ? -4.814 0.453 4.949 1.00 61.44 88 LEU A C 1
ATOM 715 O O . LEU A 1 88 ? -4.104 0.689 3.999 1.00 61.44 88 LEU A O 1
ATOM 719 N N . ALA A 1 89 ? -4.819 1.253 6.024 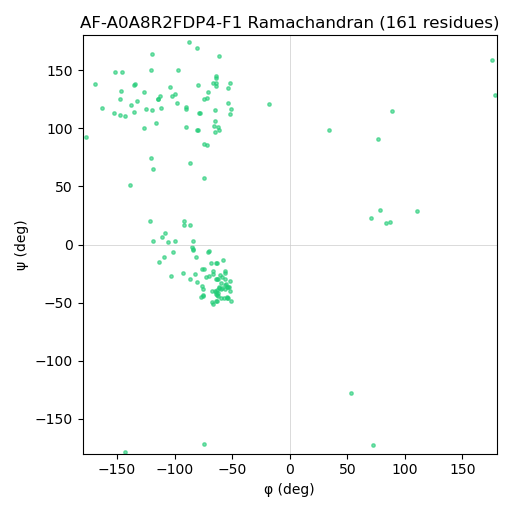1.00 70.19 89 ALA A N 1
ATOM 720 C CA . ALA A 1 89 ? -4.379 2.652 5.879 1.00 70.19 89 ALA A CA 1
ATOM 721 C C . ALA A 1 89 ? -3.423 3.249 6.930 1.00 70.19 89 ALA A C 1
ATOM 723 O O . ALA A 1 89 ? -3.807 3.550 8.059 1.00 70.19 89 ALA A O 1
ATOM 724 N N . CYS A 1 90 ? -2.219 3.552 6.445 1.00 82.25 90 CYS A N 1
ATOM 725 C CA . CYS A 1 90 ? -1.340 4.684 6.736 1.00 82.25 90 CYS A CA 1
ATOM 726 C C . CYS A 1 90 ? -0.217 4.646 5.679 1.00 82.25 90 CYS A C 1
ATOM 728 O O . CYS A 1 90 ? 0.261 3.569 5.320 1.00 82.25 90 CYS A O 1
ATOM 730 N N . ASP A 1 91 ? 0.173 5.795 5.132 1.00 87.94 91 ASP A N 1
ATOM 731 C CA . ASP A 1 91 ? 1.313 5.907 4.214 1.00 87.94 91 ASP A CA 1
ATOM 732 C C . ASP A 1 91 ? 1.926 7.305 4.323 1.00 87.94 91 ASP A C 1
ATOM 734 O O . ASP A 1 91 ? 1.219 8.285 4.584 1.00 87.94 91 ASP A O 1
ATOM 738 N N . ILE A 1 92 ? 3.236 7.407 4.119 1.00 89.12 92 ILE A N 1
ATOM 739 C CA . ILE A 1 92 ? 3.938 8.690 4.144 1.00 89.12 92 ILE A CA 1
ATOM 740 C C . ILE A 1 92 ? 3.627 9.523 2.893 1.00 89.12 92 ILE A C 1
ATOM 742 O O . ILE A 1 92 ? 3.637 10.755 2.959 1.00 89.12 92 ILE A O 1
ATOM 746 N N . ASP A 1 93 ? 3.312 8.876 1.765 1.00 90.31 93 ASP A N 1
ATOM 747 C CA . ASP A 1 93 ? 3.003 9.556 0.510 1.00 90.31 93 ASP A CA 1
ATOM 748 C C . ASP A 1 93 ? 1.490 9.854 0.389 1.00 90.31 93 ASP A C 1
ATOM 750 O O . ASP A 1 93 ? 0.662 8.939 0.269 1.00 90.31 93 ASP A O 1
ATOM 754 N N . PRO A 1 94 ? 1.080 11.139 0.343 1.00 93.69 94 PRO A N 1
ATOM 755 C CA . PRO A 1 94 ? -0.324 11.513 0.185 1.00 93.69 94 PRO A CA 1
ATOM 756 C C . PRO A 1 94 ? -0.957 11.000 -1.117 1.00 93.69 94 PRO A C 1
ATOM 758 O O . PRO A 1 94 ? -2.176 10.799 -1.172 1.00 93.69 94 PRO A O 1
ATOM 761 N N . ASN A 1 95 ? -0.169 10.768 -2.172 1.00 94.44 95 ASN A N 1
ATOM 762 C CA . ASN A 1 95 ? -0.684 10.188 -3.409 1.00 94.44 95 ASN A CA 1
ATOM 763 C C . ASN A 1 95 ? -1.110 8.738 -3.209 1.00 94.44 95 ASN A C 1
ATOM 765 O O . ASN A 1 95 ? -2.169 8.365 -3.714 1.00 94.44 95 ASN A O 1
ATOM 769 N N . LYS A 1 96 ? -0.355 7.947 -2.439 1.00 93.38 96 LYS A N 1
ATOM 770 C CA . LYS A 1 96 ? -0.715 6.561 -2.111 1.00 93.38 96 LYS A CA 1
ATOM 771 C C . LYS A 1 96 ? -2.048 6.504 -1.383 1.00 93.38 96 LYS A C 1
ATOM 773 O O . LYS A 1 96 ? -2.952 5.806 -1.832 1.00 93.38 96 LYS A O 1
ATOM 778 N N . ILE A 1 97 ? -2.241 7.365 -0.383 1.00 94.62 97 ILE A N 1
ATOM 779 C CA . ILE A 1 97 ? -3.522 7.480 0.330 1.00 94.62 97 ILE A CA 1
ATOM 780 C C . ILE A 1 97 ? -4.680 7.868 -0.601 1.00 94.62 97 ILE A C 1
ATOM 782 O O . ILE A 1 97 ? -5.785 7.337 -0.470 1.00 94.62 97 ILE A O 1
ATOM 786 N N . ARG A 1 98 ? -4.454 8.753 -1.580 1.00 95.44 98 ARG A N 1
ATOM 787 C CA . ARG A 1 98 ? -5.472 9.085 -2.592 1.00 95.44 98 ARG A CA 1
ATOM 788 C C . ARG A 1 98 ? -5.841 7.871 -3.454 1.00 95.44 98 ARG A C 1
ATOM 790 O O . ARG A 1 98 ? -7.027 7.661 -3.708 1.00 95.44 98 ARG A O 1
ATOM 797 N N . LEU A 1 99 ? -4.855 7.087 -3.895 1.00 95.31 99 LEU A N 1
ATOM 798 C CA . LEU A 1 99 ? -5.080 5.856 -4.664 1.00 95.31 99 LEU A CA 1
ATOM 799 C C . LEU A 1 99 ? -5.829 4.811 -3.824 1.00 95.31 99 LEU A C 1
ATOM 801 O O . LEU A 1 99 ? -6.848 4.285 -4.267 1.00 95.31 99 LEU A O 1
ATOM 805 N N . ALA A 1 100 ? -5.372 4.579 -2.592 1.00 94.94 100 ALA A N 1
ATOM 806 C CA . ALA A 1 100 ? -5.976 3.671 -1.622 1.00 94.94 100 ALA A CA 1
ATOM 807 C C . ALA A 1 100 ? -7.456 3.991 -1.371 1.00 94.94 100 ALA A C 1
ATOM 809 O O . ALA A 1 100 ? -8.307 3.102 -1.423 1.00 94.94 100 ALA A O 1
ATOM 810 N N . ARG A 1 101 ? -7.790 5.274 -1.172 1.00 95.75 101 ARG A N 1
ATOM 811 C CA . ARG A 1 101 ? -9.175 5.718 -0.960 1.00 95.75 101 ARG A CA 1
ATOM 812 C C . ARG A 1 101 ? -10.063 5.447 -2.171 1.00 95.75 101 ARG A C 1
ATOM 814 O O . ARG A 1 101 ? -11.120 4.846 -2.004 1.00 95.75 101 ARG A O 1
ATOM 821 N N . ASN A 1 102 ? -9.621 5.815 -3.376 1.00 96.25 102 ASN A N 1
ATOM 822 C CA . ASN A 1 102 ? -10.353 5.506 -4.609 1.00 96.25 102 ASN A CA 1
ATOM 823 C C . ASN A 1 102 ? -10.580 3.993 -4.750 1.00 96.25 102 ASN A C 1
ATOM 825 O O . ASN A 1 102 ? -11.685 3.537 -5.028 1.00 96.25 102 ASN A O 1
ATOM 829 N N . ASN A 1 103 ? -9.541 3.190 -4.518 1.00 95.69 103 ASN A N 1
ATOM 830 C CA . ASN A 1 103 ? -9.643 1.738 -4.632 1.00 95.69 103 ASN A CA 1
ATOM 831 C C . ASN A 1 103 ? -10.623 1.173 -3.590 1.00 95.69 103 ASN A C 1
ATOM 833 O O . ASN A 1 103 ? -11.467 0.346 -3.928 1.00 95.69 103 ASN A O 1
ATOM 837 N N . ALA A 1 104 ? -10.603 1.673 -2.353 1.00 95.25 104 ALA A N 1
ATOM 838 C CA . ALA A 1 104 ? -11.574 1.299 -1.328 1.00 95.25 104 ALA A CA 1
ATOM 839 C C . ALA A 1 104 ? -13.023 1.655 -1.709 1.00 95.25 104 ALA A C 1
ATOM 841 O O . ALA A 1 104 ? -13.933 0.877 -1.411 1.00 95.25 104 ALA A O 1
ATOM 842 N N . GLU A 1 105 ? -13.246 2.784 -2.391 1.00 96.31 105 GLU A N 1
ATOM 843 C CA . GLU A 1 105 ? -14.555 3.173 -2.934 1.00 96.31 105 GLU A CA 1
ATOM 844 C C . GLU A 1 105 ? -15.058 2.167 -3.977 1.00 96.31 105 GLU A C 1
ATOM 846 O O . GLU A 1 105 ? -16.203 1.720 -3.883 1.00 96.31 105 GLU A O 1
ATOM 851 N N . ILE A 1 106 ? -14.198 1.715 -4.900 1.00 96.56 106 ILE A N 1
ATOM 852 C CA . ILE A 1 106 ? -14.547 0.679 -5.892 1.00 96.56 106 ILE A CA 1
ATOM 853 C C . ILE A 1 106 ? -14.984 -0.636 -5.223 1.00 96.56 106 ILE A C 1
ATOM 855 O O . ILE A 1 106 ? -15.920 -1.296 -5.696 1.00 96.56 106 ILE A O 1
ATOM 859 N N . TYR A 1 107 ? -14.350 -1.004 -4.104 1.00 94.81 107 TYR A N 1
ATOM 860 C CA . TYR A 1 107 ? -14.705 -2.186 -3.304 1.00 94.81 107 TYR A CA 1
ATOM 861 C C . TYR A 1 107 ? -15.832 -1.935 -2.285 1.00 94.81 107 TYR A C 1
ATOM 863 O O . TYR A 1 107 ? -16.254 -2.870 -1.603 1.00 94.81 107 TYR A O 1
ATOM 871 N N . GLY A 1 108 ? -16.355 -0.709 -2.180 1.00 96.06 108 GLY A N 1
ATOM 872 C CA . GLY A 1 108 ? -17.486 -0.371 -1.310 1.00 96.06 108 GLY A CA 1
ATOM 873 C C . GLY A 1 108 ? -17.167 -0.391 0.188 1.00 96.06 108 GLY A C 1
ATOM 874 O O . GLY A 1 108 ? -18.073 -0.538 1.009 1.00 96.06 108 GLY A O 1
ATOM 875 N N . VAL A 1 109 ? -15.895 -0.245 0.568 1.00 94.69 109 VAL A N 1
ATOM 876 C CA . VAL A 1 109 ? -15.439 -0.284 1.970 1.00 94.69 109 VAL A CA 1
ATOM 877 C C . VAL A 1 109 ? -14.713 0.976 2.476 1.00 94.69 109 VAL A C 1
ATOM 879 O O . VAL A 1 109 ? -14.049 0.871 3.506 1.00 94.69 109 VAL A O 1
ATOM 882 N N . PRO A 1 110 ? -14.836 2.180 1.872 1.00 94.38 110 PRO A N 1
ATOM 883 C CA . PRO A 1 110 ? -14.061 3.337 2.334 1.00 94.38 110 PRO A CA 1
ATOM 884 C C . PRO A 1 110 ? -14.418 3.733 3.777 1.00 94.38 110 PRO A C 1
ATOM 886 O O . PRO A 1 110 ? -13.566 4.184 4.526 1.00 94.38 110 PRO A O 1
ATOM 889 N N . HIS A 1 111 ? -15.663 3.486 4.194 1.00 93.94 111 HIS A N 1
ATOM 890 C CA . HIS A 1 111 ? -16.183 3.761 5.536 1.00 93.94 111 HIS A CA 1
ATOM 891 C C . HIS A 1 111 ? -15.624 2.842 6.636 1.00 93.94 111 HIS A C 1
ATOM 893 O O . HIS A 1 111 ? -15.959 3.023 7.803 1.00 93.94 111 HIS A O 1
ATOM 899 N N . LYS A 1 112 ? -14.837 1.820 6.278 1.00 91.75 112 LYS A N 1
ATOM 900 C CA . LYS A 1 112 ? -14.203 0.893 7.230 1.00 91.75 112 LYS A CA 1
ATOM 901 C C . LYS A 1 112 ? -12.736 1.233 7.495 1.00 91.75 112 LYS A C 1
ATOM 903 O O . LYS A 1 112 ? -12.058 0.452 8.155 1.00 91.75 112 LYS A O 1
ATOM 908 N N . ILE A 1 113 ? -12.233 2.321 6.910 1.00 92.31 113 ILE A N 1
ATOM 909 C CA . ILE A 1 113 ? -10.805 2.614 6.829 1.00 92.31 113 ILE A CA 1
ATOM 910 C C . ILE A 1 113 ? -10.564 4.064 7.238 1.00 92.31 113 ILE A C 1
ATOM 912 O O . ILE A 1 113 ? -11.076 4.991 6.608 1.00 92.31 113 ILE A O 1
ATOM 916 N N . ASP A 1 114 ? -9.717 4.253 8.246 1.00 91.06 114 ASP A N 1
ATOM 917 C CA . ASP A 1 114 ? -9.226 5.569 8.641 1.00 91.06 114 ASP A CA 1
ATOM 918 C C . ASP A 1 114 ? -7.945 5.891 7.867 1.00 91.06 114 ASP A C 1
ATOM 920 O O . ASP A 1 114 ? -6.862 5.397 8.167 1.00 91.06 114 ASP A O 1
ATOM 924 N N . PHE A 1 115 ? -8.070 6.716 6.829 1.00 91.94 115 PHE A N 1
ATOM 925 C CA . PHE A 1 115 ? -6.948 7.078 5.964 1.00 91.94 115 PHE A CA 1
ATOM 926 C C . PHE A 1 115 ? -6.043 8.139 6.596 1.00 91.94 115 PHE A C 1
ATOM 928 O O . PHE A 1 115 ? -6.443 9.300 6.707 1.00 91.94 115 PHE A O 1
ATOM 935 N N . VAL A 1 116 ? -4.805 7.763 6.924 1.00 90.31 116 VAL A N 1
ATOM 936 C CA . VAL A 1 116 ? -3.799 8.652 7.524 1.00 90.31 116 VAL A CA 1
ATOM 937 C C . VAL A 1 116 ? -2.628 8.861 6.567 1.00 90.31 116 VAL A C 1
ATOM 939 O O . VAL A 1 116 ? -2.002 7.902 6.130 1.00 90.31 116 VAL A O 1
ATOM 942 N N . VAL A 1 117 ? -2.316 10.124 6.264 1.00 92.56 117 VAL A N 1
ATOM 943 C CA . VAL A 1 117 ? -1.027 10.491 5.662 1.00 92.56 117 VAL A CA 1
ATOM 944 C C . VAL A 1 117 ? -0.060 10.774 6.803 1.00 92.56 117 VAL A C 1
ATOM 946 O O . VAL A 1 117 ? -0.309 11.687 7.596 1.00 92.56 117 VAL A O 1
ATOM 949 N N . GLY A 1 118 ? 1.022 10.013 6.909 1.00 88.44 118 GLY A N 1
ATOM 950 C CA . GLY A 1 118 ? 1.990 10.217 7.976 1.00 88.44 118 GLY A CA 1
ATOM 951 C C . GLY A 1 118 ? 3.109 9.191 8.013 1.00 88.44 118 GLY A C 1
ATOM 952 O O . GLY A 1 118 ? 2.989 8.074 7.519 1.00 88.44 118 GLY A O 1
ATOM 953 N N . ASP A 1 119 ? 4.203 9.591 8.652 1.00 88.69 119 ASP A N 1
ATOM 954 C CA . ASP A 1 119 ? 5.304 8.702 8.993 1.00 88.69 119 ASP A CA 1
ATOM 955 C C . ASP A 1 119 ? 4.924 7.874 10.229 1.00 88.69 119 ASP A C 1
ATOM 957 O O . ASP A 1 119 ? 4.794 8.408 11.340 1.00 88.69 119 ASP A O 1
ATOM 961 N N . ILE A 1 120 ? 4.764 6.560 10.040 1.00 86.38 120 ILE A N 1
ATOM 962 C CA . ILE A 1 120 ? 4.415 5.638 11.121 1.00 86.38 120 ILE A CA 1
ATOM 963 C C . ILE A 1 120 ? 5.398 5.730 12.294 1.00 86.38 120 ILE A C 1
ATOM 965 O O . ILE A 1 120 ? 4.974 5.687 13.451 1.00 86.38 120 ILE A O 1
ATOM 969 N N . PHE A 1 121 ? 6.690 5.929 12.030 1.00 87.06 121 PHE A N 1
ATOM 970 C CA . PHE A 1 121 ? 7.732 5.958 13.057 1.00 87.06 121 PHE A CA 1
ATOM 971 C C . PHE A 1 121 ? 7.628 7.185 13.969 1.00 87.06 121 PHE A C 1
ATOM 973 O O . PHE A 1 121 ? 8.170 7.182 15.074 1.00 87.06 121 PHE A O 1
ATOM 980 N N . GLN A 1 122 ? 6.870 8.206 13.565 1.00 87.25 122 GLN A N 1
ATOM 981 C CA . GLN A 1 122 ? 6.585 9.382 14.388 1.00 87.25 122 GLN A CA 1
ATOM 982 C C . GLN A 1 122 ? 5.285 9.251 15.190 1.00 87.25 122 GLN A C 1
ATOM 984 O O . GLN A 1 122 ? 5.127 9.911 16.221 1.00 87.25 122 GLN A O 1
ATOM 989 N N . ILE A 1 123 ? 4.345 8.415 14.738 1.00 83.38 123 ILE A N 1
ATOM 990 C CA . ILE A 1 123 ? 2.987 8.359 15.301 1.00 83.38 123 ILE A CA 1
ATOM 991 C C . ILE A 1 123 ? 2.662 7.050 16.024 1.00 83.38 123 ILE A C 1
ATOM 993 O O . ILE A 1 123 ? 1.705 7.035 16.797 1.00 83.38 123 ILE A O 1
ATOM 997 N N . TYR A 1 124 ? 3.449 5.981 15.847 1.00 84.25 124 TYR A N 1
ATOM 998 C CA . TYR A 1 124 ? 3.119 4.640 16.356 1.00 84.25 124 TYR A CA 1
ATOM 999 C C . TYR A 1 124 ? 2.853 4.593 17.868 1.00 84.25 124 TYR A C 1
ATOM 1001 O O . TYR A 1 124 ? 1.969 3.862 18.303 1.00 84.25 124 TYR A O 1
ATOM 1009 N N . LEU A 1 125 ? 3.540 5.418 18.672 1.00 86.06 125 LEU A N 1
ATOM 1010 C CA . LEU A 1 125 ? 3.330 5.497 20.128 1.00 86.06 125 LEU A CA 1
ATOM 1011 C C . LEU A 1 125 ? 1.926 5.985 20.526 1.00 86.06 125 LEU A C 1
ATOM 1013 O O . LEU A 1 125 ? 1.529 5.838 21.679 1.00 86.06 125 LEU A O 1
ATOM 1017 N N . LYS A 1 126 ? 1.185 6.588 19.592 1.00 84.19 126 LYS A N 1
ATOM 1018 C CA . LYS A 1 126 ? -0.176 7.103 19.794 1.00 84.19 126 LYS A CA 1
ATOM 1019 C C . LYS A 1 126 ? -1.248 6.170 19.223 1.00 84.19 126 LYS A C 1
ATOM 1021 O O . LYS A 1 126 ? -2.432 6.439 19.409 1.00 84.19 126 LYS A O 1
ATOM 1026 N N . LEU A 1 127 ? -0.856 5.105 18.521 1.00 84.81 127 LEU A N 1
ATOM 1027 C CA . LEU A 1 127 ? -1.770 4.179 17.859 1.00 84.81 127 LEU A CA 1
ATOM 1028 C C . LEU A 1 127 ? -2.034 2.947 18.732 1.00 84.81 127 LEU A C 1
ATOM 1030 O O . LEU A 1 127 ? -1.185 2.508 19.506 1.00 84.81 127 LEU A O 1
ATOM 1034 N N . ARG A 1 128 ? -3.229 2.369 18.592 1.00 85.25 128 ARG A N 1
ATOM 1035 C CA . ARG A 1 128 ? -3.592 1.072 19.175 1.00 85.25 128 ARG A CA 1
ATOM 1036 C C . ARG A 1 128 ? -4.116 0.187 18.058 1.00 85.25 128 ARG A C 1
ATOM 1038 O O . ARG A 1 128 ? -4.965 0.628 17.293 1.00 85.25 128 ARG A O 1
ATOM 1045 N N . ALA A 1 129 ? -3.618 -1.039 17.981 1.00 89.75 129 ALA A N 1
ATOM 1046 C CA . ALA A 1 129 ? -4.069 -2.036 17.025 1.00 89.75 129 ALA A CA 1
ATOM 1047 C C . ALA A 1 129 ? -3.989 -3.426 17.658 1.00 89.75 129 ALA A C 1
ATOM 1049 O O . ALA A 1 129 ? -3.105 -3.681 18.477 1.00 89.75 129 ALA A O 1
ATOM 1050 N N . ASP A 1 130 ? -4.899 -4.311 17.262 1.00 90.75 130 ASP A N 1
ATOM 1051 C CA . ASP A 1 130 ? -4.851 -5.726 17.639 1.00 90.75 130 ASP A CA 1
ATOM 1052 C C . ASP A 1 130 ? -3.866 -6.483 16.735 1.00 90.75 130 ASP A C 1
ATOM 1054 O O . ASP A 1 130 ? -3.210 -7.434 17.157 1.00 90.75 130 ASP A O 1
ATOM 1058 N N . VAL A 1 131 ? -3.759 -6.044 15.475 1.00 91.25 131 VAL A N 1
ATOM 1059 C CA . VAL A 1 131 ? -2.855 -6.597 14.464 1.00 91.25 131 VAL A CA 1
ATOM 1060 C C . VAL A 1 131 ? -2.163 -5.469 13.717 1.00 91.25 131 VAL A C 1
ATOM 1062 O O . VAL A 1 131 ? -2.805 -4.506 13.303 1.00 91.25 131 VAL A O 1
ATOM 1065 N N . VAL A 1 132 ? -0.864 -5.638 13.478 1.00 90.25 132 VAL A N 1
ATOM 1066 C CA . VAL A 1 132 ? -0.098 -4.806 12.548 1.00 90.25 132 VAL A CA 1
ATOM 1067 C C . VAL A 1 132 ? 0.306 -5.668 11.355 1.00 90.25 132 VAL A C 1
ATOM 1069 O O . VAL A 1 132 ? 1.014 -6.663 11.515 1.00 90.25 132 VAL A O 1
ATOM 1072 N N . PHE A 1 133 ? -0.165 -5.308 10.165 1.00 89.94 133 PHE A N 1
ATOM 1073 C CA . PHE A 1 133 ? 0.264 -5.893 8.897 1.00 89.94 133 PHE A CA 1
ATOM 1074 C C . PHE A 1 133 ? 1.317 -4.972 8.285 1.00 89.94 133 PHE A C 1
ATOM 1076 O O . PHE A 1 133 ? 1.035 -3.802 8.092 1.00 89.94 133 PHE A O 1
ATOM 1083 N N . MET A 1 134 ? 2.529 -5.460 8.018 1.00 88.00 134 MET A N 1
ATOM 1084 C CA . MET A 1 134 ? 3.623 -4.613 7.528 1.00 88.00 134 MET A CA 1
ATOM 1085 C C . MET A 1 134 ? 4.111 -5.083 6.161 1.00 88.00 134 MET A C 1
ATOM 1087 O O . MET A 1 134 ? 4.695 -6.161 6.045 1.00 88.00 134 MET A O 1
ATOM 1091 N N . SER A 1 135 ? 3.930 -4.235 5.151 1.00 87.25 135 SER A N 1
ATOM 1092 C CA . SER A 1 135 ? 4.493 -4.386 3.805 1.00 87.25 135 SER A CA 1
ATOM 1093 C C . SER A 1 135 ? 5.422 -3.212 3.462 1.00 87.25 135 SER A C 1
ATOM 1095 O O . SER A 1 135 ? 5.095 -2.424 2.577 1.00 87.25 135 SER A O 1
ATOM 1097 N N . PRO A 1 136 ? 6.559 -3.049 4.170 1.00 86.38 136 PRO A N 1
ATOM 1098 C CA . PRO A 1 136 ? 7.473 -1.930 3.937 1.00 86.38 136 PRO A CA 1
ATOM 1099 C C . PRO A 1 136 ? 8.041 -1.947 2.509 1.00 86.38 136 PRO A C 1
ATOM 1101 O O . PRO A 1 136 ? 8.017 -2.991 1.854 1.00 86.38 136 PRO A O 1
ATOM 1104 N N . PRO A 1 137 ? 8.599 -0.831 2.017 1.00 82.88 137 PRO A N 1
ATOM 1105 C CA . PRO A 1 137 ? 9.268 -0.803 0.722 1.00 82.88 137 PRO A CA 1
ATOM 1106 C C . PRO A 1 137 ? 10.505 -1.713 0.713 1.00 82.88 137 PRO A C 1
ATOM 1108 O O . PRO A 1 137 ? 11.280 -1.748 1.665 1.00 82.88 137 PRO A O 1
ATOM 1111 N N . TRP A 1 138 ? 10.718 -2.444 -0.386 1.00 81.00 138 TRP A N 1
ATOM 1112 C CA . TRP A 1 138 ? 11.854 -3.377 -0.534 1.00 81.00 138 TRP A CA 1
ATOM 1113 C C . TRP A 1 138 ? 12.931 -2.884 -1.511 1.00 81.00 138 TRP A C 1
ATOM 1115 O O . TRP A 1 138 ? 13.809 -3.652 -1.895 1.00 81.00 138 TRP A O 1
ATOM 1125 N N . GLY A 1 139 ? 12.856 -1.623 -1.953 1.00 78.25 139 GLY A N 1
ATOM 1126 C CA . GLY A 1 139 ? 13.775 -1.059 -2.955 1.00 78.25 139 GLY A CA 1
ATOM 1127 C C . GLY A 1 139 ? 13.354 -1.292 -4.415 1.00 78.25 139 GLY A C 1
ATOM 1128 O O . GLY A 1 139 ? 14.169 -1.178 -5.329 1.00 78.25 139 GLY A O 1
ATOM 1129 N N . GLY A 1 140 ? 12.076 -1.606 -4.657 1.00 83.25 140 GLY A N 1
ATOM 1130 C CA . GLY A 1 140 ? 11.530 -1.845 -5.998 1.00 83.25 140 GLY A CA 1
ATOM 1131 C C . GLY A 1 140 ? 11.995 -3.170 -6.621 1.00 83.25 140 GLY A C 1
ATOM 1132 O O . GLY A 1 140 ? 12.659 -3.959 -5.959 1.00 83.25 140 GLY A O 1
ATOM 1133 N N . PRO A 1 141 ? 11.691 -3.449 -7.904 1.00 83.38 141 PRO A N 1
ATOM 1134 C CA . PRO A 1 141 ? 11.916 -4.767 -8.524 1.00 83.38 141 PRO A CA 1
ATOM 1135 C C . PRO A 1 141 ? 13.369 -5.273 -8.507 1.00 83.38 141 PRO A C 1
ATOM 1137 O O . PRO A 1 141 ? 13.614 -6.454 -8.769 1.00 83.38 141 PRO A O 1
ATOM 1140 N N . GLY A 1 142 ? 14.317 -4.382 -8.194 1.00 79.06 142 GLY A N 1
ATOM 1141 C CA . GLY A 1 142 ? 15.732 -4.676 -8.025 1.00 79.06 142 GLY A CA 1
ATOM 1142 C C . GLY A 1 142 ? 16.037 -5.756 -6.985 1.00 79.06 142 GLY A C 1
ATOM 1143 O O . GLY A 1 142 ? 16.983 -6.511 -7.189 1.00 79.06 142 GLY A O 1
ATOM 1144 N N . TYR A 1 143 ? 15.198 -5.910 -5.948 1.00 73.75 143 TYR A N 1
ATOM 1145 C CA . TYR A 1 143 ? 15.411 -6.904 -4.880 1.00 73.75 143 TYR A CA 1
ATOM 1146 C C . TYR A 1 143 ? 15.535 -8.344 -5.403 1.00 73.75 143 TYR A C 1
ATOM 1148 O O . TYR A 1 143 ? 16.111 -9.202 -4.744 1.00 73.75 143 TYR A O 1
ATOM 1156 N N . SER A 1 144 ? 14.961 -8.627 -6.577 1.00 75.19 144 SER A N 1
ATOM 1157 C CA . SER A 1 144 ? 14.932 -9.969 -7.163 1.00 75.19 144 SER A CA 1
ATOM 1158 C C . SER A 1 144 ? 16.221 -10.364 -7.891 1.00 75.19 144 SER A C 1
ATOM 1160 O O . SER A 1 144 ? 16.369 -11.529 -8.261 1.00 75.19 144 SER A O 1
ATOM 1162 N N . PHE A 1 145 ? 17.145 -9.422 -8.114 1.00 78.12 145 PHE A N 1
ATOM 1163 C CA . PHE A 1 145 ? 18.427 -9.703 -8.767 1.00 78.12 145 PHE A CA 1
ATOM 1164 C C . PHE A 1 145 ? 19.473 -10.265 -7.801 1.00 78.12 145 PHE A C 1
ATOM 1166 O O . PHE A 1 145 ? 20.372 -10.992 -8.231 1.00 78.12 145 PHE A O 1
ATOM 1173 N N . ASP A 1 146 ? 19.347 -9.965 -6.509 1.00 75.19 146 ASP A N 1
ATOM 1174 C CA . ASP A 1 146 ? 20.284 -10.432 -5.497 1.00 75.19 146 ASP A CA 1
ATOM 1175 C C . ASP A 1 146 ? 20.000 -11.886 -5.109 1.00 75.19 146 ASP A C 1
ATOM 1177 O O . ASP A 1 146 ? 18.859 -12.301 -4.903 1.00 75.19 146 ASP A O 1
ATOM 1181 N N . LYS A 1 147 ? 21.063 -12.690 -4.972 1.00 79.69 147 LYS A N 1
ATOM 1182 C CA . LYS A 1 147 ? 20.946 -14.100 -4.552 1.00 79.69 147 LYS A CA 1
ATOM 1183 C C . LYS A 1 147 ? 20.462 -14.263 -3.110 1.00 79.69 147 LYS A C 1
ATOM 1185 O O . LYS A 1 147 ? 19.978 -15.334 -2.750 1.00 79.69 147 LYS A O 1
ATOM 1190 N N . SER A 1 148 ? 20.645 -13.242 -2.282 1.00 80.06 148 SER A N 1
ATOM 1191 C CA . SER A 1 148 ? 20.291 -13.245 -0.868 1.00 80.06 148 SER A CA 1
ATOM 1192 C C . SER A 1 148 ? 19.845 -11.853 -0.456 1.00 80.06 148 SER A C 1
ATOM 1194 O O . SER A 1 148 ? 20.554 -10.885 -0.722 1.00 80.06 148 SER A O 1
ATOM 1196 N N . TYR A 1 149 ? 18.712 -11.773 0.233 1.00 72.62 149 TYR A N 1
ATOM 1197 C CA . TYR A 1 149 ? 18.190 -10.532 0.789 1.00 72.62 149 TYR A CA 1
ATOM 1198 C C . TYR A 1 149 ? 18.526 -10.453 2.281 1.00 72.62 149 TYR A C 1
ATOM 1200 O O . TYR A 1 149 ? 18.275 -11.411 3.015 1.00 72.62 149 TYR A O 1
ATOM 1208 N N . SER A 1 150 ? 19.104 -9.336 2.733 1.00 76.56 150 SER A N 1
ATOM 1209 C CA . SER A 1 150 ? 19.420 -9.112 4.146 1.00 76.56 150 SER A CA 1
ATOM 1210 C C . SER A 1 150 ? 18.414 -8.152 4.775 1.00 76.56 150 SER A C 1
ATOM 1212 O O . SER A 1 150 ? 18.103 -7.100 4.221 1.00 76.56 150 SER A O 1
ATOM 1214 N N . LEU A 1 151 ? 17.942 -8.473 5.981 1.00 73.62 151 LEU A N 1
ATOM 1215 C CA . LEU A 1 151 ? 17.143 -7.526 6.762 1.00 73.62 151 LEU A CA 1
ATOM 1216 C C . LEU A 1 151 ? 17.956 -6.284 7.143 1.00 73.62 151 LEU A C 1
ATOM 1218 O O . LEU A 1 151 ? 17.399 -5.201 7.250 1.00 73.62 151 LEU A O 1
ATOM 1222 N N . THR A 1 152 ? 19.274 -6.417 7.309 1.00 75.00 152 THR A N 1
ATOM 1223 C CA . THR A 1 152 ? 20.150 -5.280 7.614 1.00 75.00 152 THR A CA 1
ATOM 1224 C C . THR A 1 152 ? 20.157 -4.281 6.459 1.00 75.00 152 THR A C 1
ATOM 1226 O O . THR A 1 152 ? 19.938 -3.099 6.696 1.00 75.00 152 THR A O 1
ATOM 1229 N N . SER A 1 153 ? 20.215 -4.767 5.210 1.00 71.06 153 SER A N 1
ATOM 1230 C CA . SER A 1 153 ? 20.191 -3.905 4.019 1.00 71.06 153 SER A CA 1
ATOM 1231 C C . SER A 1 153 ? 18.898 -3.116 3.825 1.00 71.06 153 SER A C 1
ATOM 1233 O O . SER A 1 153 ? 18.885 -2.139 3.084 1.00 71.06 153 SER A O 1
ATOM 1235 N N . MET A 1 154 ? 17.815 -3.494 4.511 1.00 68.75 154 MET A N 1
ATOM 1236 C CA . MET A 1 154 ? 16.589 -2.691 4.543 1.00 68.75 154 MET A CA 1
ATOM 1237 C C . MET A 1 154 ? 16.756 -1.392 5.343 1.00 68.75 154 MET A C 1
ATOM 1239 O O . MET A 1 154 ? 16.060 -0.421 5.070 1.00 68.75 154 MET A O 1
ATOM 1243 N N . CYS A 1 155 ? 17.671 -1.373 6.317 1.00 67.00 155 CYS A N 1
ATOM 1244 C CA . CYS A 1 155 ? 17.795 -0.325 7.332 1.00 67.00 155 CYS A CA 1
ATOM 1245 C C . CYS A 1 155 ? 19.146 0.412 7.300 1.00 67.00 155 CYS A C 1
ATOM 1247 O O . CYS A 1 155 ? 19.376 1.267 8.156 1.00 67.00 155 CYS A O 1
ATOM 1249 N N . ASP A 1 156 ? 20.040 0.101 6.353 1.00 61.53 156 ASP A N 1
ATOM 1250 C CA . ASP A 1 156 ? 21.450 0.540 6.359 1.00 61.53 156 ASP A CA 1
ATOM 1251 C C . ASP A 1 156 ? 21.642 2.069 6.430 1.00 61.53 156 ASP A C 1
ATOM 1253 O O . ASP A 1 156 ? 22.672 2.539 6.913 1.00 61.53 156 ASP A O 1
ATOM 1257 N N . ASN A 1 157 ? 20.640 2.857 6.022 1.00 58.22 157 ASN A N 1
ATOM 1258 C CA . ASN A 1 157 ? 20.694 4.324 6.024 1.00 58.22 157 ASN A CA 1
ATOM 1259 C C . ASN A 1 157 ? 19.869 4.998 7.139 1.00 58.22 157 ASN A C 1
ATOM 1261 O O . ASN A 1 157 ? 19.836 6.227 7.206 1.00 58.22 157 ASN A O 1
ATOM 1265 N N . TYR A 1 158 ? 19.221 4.236 8.029 1.00 57.50 158 TYR A N 1
ATOM 1266 C CA . TYR A 1 158 ? 18.266 4.784 8.998 1.00 57.50 158 TYR A CA 1
ATOM 1267 C C . TYR A 1 158 ? 18.605 4.381 10.435 1.00 57.50 158 TYR A C 1
ATOM 1269 O O . TYR A 1 158 ? 18.269 3.298 10.922 1.00 57.50 158 TYR A O 1
ATOM 1277 N N . PHE A 1 159 ? 19.235 5.302 11.170 1.00 43.62 159 PHE A N 1
ATOM 1278 C CA . PHE A 1 159 ? 19.442 5.144 12.608 1.00 43.62 159 PHE A CA 1
ATOM 1279 C C . PHE A 1 159 ? 18.071 5.138 13.307 1.00 43.62 159 PHE A C 1
ATOM 1281 O O . PHE A 1 159 ? 17.370 6.146 13.293 1.00 43.62 159 PHE A O 1
ATOM 1288 N N . ARG A 1 160 ? 17.709 4.007 13.933 1.00 48.59 160 ARG A N 1
ATOM 1289 C CA . ARG A 1 160 ? 16.387 3.688 14.531 1.00 48.59 160 ARG A CA 1
ATOM 1290 C C . ARG A 1 160 ? 15.303 3.147 13.580 1.00 48.59 160 ARG A C 1
ATOM 1292 O O . ARG A 1 160 ? 14.145 3.107 13.981 1.00 48.59 160 ARG A O 1
ATOM 1299 N N . GLY A 1 161 ? 15.671 2.639 12.401 1.00 49.09 161 GLY A N 1
ATOM 1300 C CA . GLY A 1 161 ? 14.824 1.692 11.657 1.00 49.09 161 GLY A CA 1
ATOM 1301 C C . GLY A 1 161 ? 13.640 2.287 10.889 1.00 49.09 161 GLY A C 1
ATOM 1302 O O . GLY A 1 161 ? 12.633 1.601 10.748 1.00 49.09 161 GLY A O 1
ATOM 1303 N N . GLY A 1 162 ? 13.756 3.534 10.423 1.00 54.03 162 GLY A N 1
ATOM 1304 C CA . GLY A 1 162 ? 12.822 4.129 9.457 1.00 54.03 162 GLY A CA 1
ATOM 1305 C C . GLY A 1 162 ? 13.112 3.719 8.006 1.00 54.03 162 GLY A C 1
ATOM 1306 O O . GLY A 1 162 ? 14.162 3.139 7.743 1.00 54.03 162 GLY A O 1
ATOM 1307 N N . PHE A 1 163 ? 12.191 4.036 7.092 1.00 53.00 163 PHE A N 1
ATOM 1308 C CA . PHE A 1 163 ? 12.336 3.936 5.631 1.00 53.00 163 PHE A CA 1
ATOM 1309 C C . PHE A 1 163 ? 12.150 5.313 4.995 1.00 53.00 163 PHE A C 1
ATOM 1311 O O . PHE A 1 163 ? 11.437 6.137 5.607 1.00 53.00 163 PHE A O 1
#

pLDDT: mean 76.8, std 22.41, range [26.5, 97.12]

Nearest PDB structures (foldseek):
  3gdh-assembly3_C  TM=9.701E-01  e=1.473E-10  Homo sapiens
  3gdh-assembly2_B  TM=9.710E-01  e=2.329E-10  Homo sapiens
  3egi-assembly1_A  TM=8.111E-01  e=1.147E-05  Homo sapiens
  5fcd-assembly1_A  TM=7.389E-01  e=1.253E-01  Escherichia coli
  5fcd-assembly2_B  TM=7.283E-01  e=1.429E-01  Escherichia coli

Organism: Acyrthosiphon pisum (NCBI:txid7029)

Foldseek 3Di:
DDDDDDDDDDDDDDPPPPDDPPPDDDDPPPQPVVLVVCQCQQPVCSVVPQDDDSQCSQQGDGPVVVVVVCVVQPDQFEAECPQQLDQEEDHQDVVSLVNNLVVCVSVVHNVVYDHYHDFCVVCVVVDDGPYYDYRHDPPGPVNVVDPDDDPCVQCVPPDPRGD